Protein AF-A0A4R9WJY7-F1 (afdb_monomer_lite)

Radius of gyration: 15.91 Å; chains: 1; bounding box: 45×29×40 Å

Foldseek 3Di:
DPPPDDDDDPDDDDDDPVQKDKDFPPPAPDPALLVQQAFEEEDAPPDPLVVVNCVRCVVSVHDPVRHHYDHDDPVVQVVCRVVVVGGIYIHD

Structure (mmCIF, N/CA/C/O backbone):
data_AF-A0A4R9WJY7-F1
#
_entry.id   AF-A0A4R9WJY7-F1
#
loop_
_atom_site.group_PDB
_atom_site.id
_atom_site.type_symbol
_atom_site.label_atom_id
_atom_site.label_alt_id
_atom_site.label_comp_id
_atom_site.label_asym_id
_atom_site.label_entity_id
_atom_site.label_seq_id
_atom_site.pdbx_PDB_ins_code
_atom_site.Cartn_x
_atom_site.Cartn_y
_atom_site.Cartn_z
_atom_site.occupancy
_atom_site.B_iso_or_equiv
_atom_site.auth_seq_id
_atom_site.auth_comp_id
_atom_site.auth_asym_id
_atom_site.auth_atom_id
_atom_site.pdbx_PDB_model_num
ATOM 1 N N . GLN A 1 1 ? 22.121 8.328 -19.219 1.00 51.41 1 GLN A N 1
ATOM 2 C CA . GLN A 1 1 ? 22.831 7.564 -18.167 1.00 51.41 1 GLN A CA 1
ATOM 3 C C . GLN A 1 1 ? 24.291 7.989 -18.133 1.00 51.41 1 GLN A C 1
ATOM 5 O O . GLN A 1 1 ? 24.849 8.257 -19.184 1.00 51.41 1 GLN A O 1
ATOM 10 N N . ALA A 1 2 ? 24.891 8.084 -16.945 1.00 63.88 2 ALA A N 1
ATOM 11 C CA . ALA A 1 2 ? 26.189 8.734 -16.711 1.00 63.88 2 ALA A CA 1
ATOM 12 C C . ALA A 1 2 ? 27.433 7.964 -17.219 1.00 63.88 2 ALA A C 1
ATOM 14 O O . ALA A 1 2 ? 28.548 8.413 -16.994 1.00 63.88 2 ALA A O 1
ATOM 15 N N . GLY A 1 3 ? 27.256 6.818 -17.888 1.00 79.69 3 GLY A N 1
ATOM 16 C CA . GLY A 1 3 ? 28.354 5.952 -18.341 1.00 79.69 3 GLY A CA 1
ATOM 17 C C . GLY A 1 3 ? 28.659 5.987 -19.841 1.00 79.69 3 GLY A C 1
ATOM 18 O O . GLY A 1 3 ? 29.494 5.208 -20.278 1.00 79.69 3 GLY A O 1
ATOM 19 N N . GLY A 1 4 ? 27.970 6.815 -20.639 1.00 80.50 4 GLY A N 1
ATOM 20 C CA . GLY A 1 4 ? 28.196 6.873 -22.095 1.00 80.50 4 GLY A CA 1
ATOM 21 C C . GLY A 1 4 ? 27.845 5.583 -22.850 1.00 80.50 4 GLY A C 1
ATOM 22 O O . GLY A 1 4 ? 28.359 5.350 -23.933 1.00 80.50 4 GLY A O 1
ATOM 23 N N . VAL A 1 5 ? 27.000 4.733 -22.261 1.00 82.06 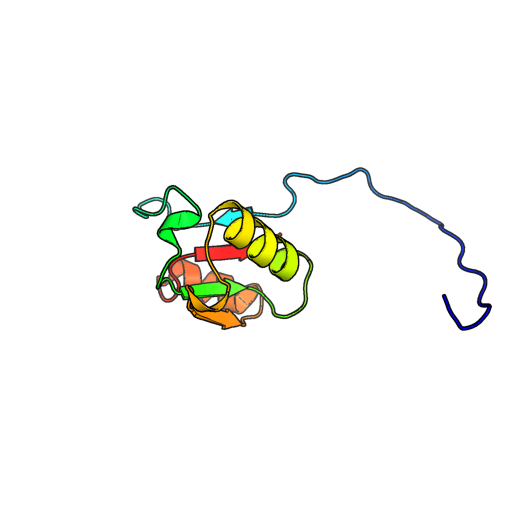5 VAL A N 1
ATOM 24 C CA . VAL A 1 5 ? 26.510 3.501 -22.890 1.00 82.06 5 VAL A CA 1
ATOM 25 C C . VAL A 1 5 ? 25.346 3.844 -23.817 1.00 82.06 5 VAL A C 1
ATOM 27 O O . VAL A 1 5 ? 24.404 4.518 -23.389 1.00 82.06 5 VAL A O 1
ATOM 30 N N . ASP A 1 6 ? 25.399 3.355 -25.055 1.00 80.62 6 ASP A N 1
ATOM 31 C CA . ASP A 1 6 ? 24.310 3.476 -26.023 1.00 80.62 6 ASP A CA 1
ATOM 32 C C . ASP A 1 6 ? 23.153 2.549 -25.631 1.00 80.62 6 ASP A C 1
ATOM 34 O O . ASP A 1 6 ? 23.247 1.324 -25.715 1.00 80.62 6 ASP A O 1
ATOM 38 N N . PHE A 1 7 ? 22.044 3.138 -25.183 1.00 82.38 7 PHE A N 1
ATOM 39 C CA . PHE A 1 7 ? 20.801 2.414 -24.925 1.00 82.38 7 PHE A CA 1
ATOM 40 C C . PHE A 1 7 ? 19.906 2.489 -26.156 1.00 82.38 7 PHE A C 1
ATOM 42 O O . PHE A 1 7 ? 19.513 3.575 -26.582 1.00 82.38 7 PHE A O 1
ATOM 49 N N . VAL A 1 8 ? 19.548 1.327 -26.699 1.00 86.31 8 VAL A N 1
ATOM 50 C CA . VAL A 1 8 ? 18.565 1.204 -27.778 1.00 86.31 8 VAL A CA 1
ATOM 51 C C . VAL A 1 8 ? 17.253 0.655 -27.223 1.00 86.31 8 VAL A C 1
ATOM 53 O O . VAL A 1 8 ? 17.234 -0.345 -26.508 1.00 86.31 8 VAL A O 1
ATOM 56 N N . TYR A 1 9 ? 16.140 1.313 -27.544 1.00 84.25 9 TYR A N 1
ATOM 57 C CA . TYR A 1 9 ? 14.801 0.807 -27.244 1.00 84.25 9 TYR A CA 1
ATOM 58 C C . TYR 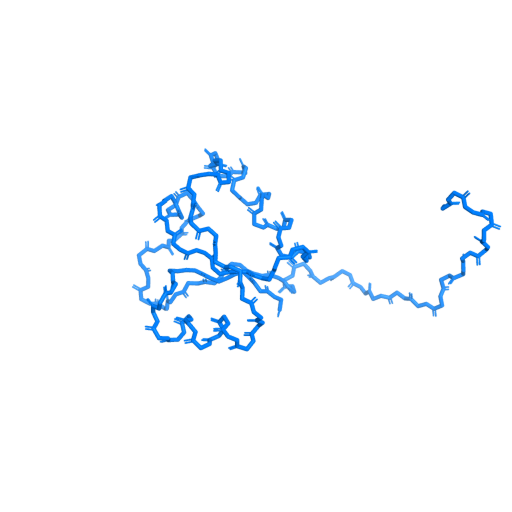A 1 9 ? 14.387 -0.186 -28.334 1.00 84.25 9 TYR A C 1
ATOM 60 O O . TYR A 1 9 ? 14.244 0.198 -29.491 1.00 84.25 9 TYR A O 1
ATOM 68 N N . ILE A 1 10 ? 14.187 -1.452 -27.966 1.00 90.19 10 ILE A N 1
ATOM 69 C CA . ILE A 1 10 ? 13.769 -2.525 -28.892 1.00 90.19 10 ILE A CA 1
ATOM 70 C C . ILE A 1 10 ? 12.268 -2.849 -28.811 1.00 90.19 10 ILE A C 1
ATOM 72 O O . ILE A 1 10 ? 11.767 -3.659 -29.584 1.00 90.19 10 ILE A O 1
ATOM 76 N N . GLY A 1 11 ? 11.551 -2.225 -27.874 1.00 87.75 11 GLY A N 1
ATOM 77 C CA . GLY A 1 11 ? 10.124 -2.427 -27.655 1.00 87.75 11 GLY A CA 1
ATOM 78 C C . GLY A 1 11 ? 9.572 -1.483 -26.589 1.00 87.75 11 GLY A C 1
ATOM 79 O O . GLY A 1 11 ? 10.310 -0.990 -25.733 1.00 87.75 11 GLY A O 1
ATOM 80 N N . ASN A 1 12 ? 8.272 -1.216 -26.669 1.00 88.25 12 ASN A N 1
ATOM 81 C CA . ASN A 1 12 ? 7.504 -0.437 -25.705 1.00 88.25 12 ASN A CA 1
ATOM 82 C C . ASN A 1 12 ? 6.109 -1.072 -25.580 1.00 88.25 12 ASN A C 1
ATOM 84 O O . ASN A 1 12 ? 5.592 -1.626 -26.548 1.00 88.25 12 ASN A O 1
ATOM 88 N N . GLU A 1 13 ? 5.506 -0.975 -24.399 1.00 81.94 13 GLU A N 1
ATOM 89 C CA . GLU A 1 13 ? 4.096 -1.312 -24.199 1.00 81.94 13 GLU A CA 1
ATOM 90 C C . GLU A 1 13 ? 3.253 -0.029 -24.114 1.00 81.94 13 GLU A C 1
ATOM 92 O O . GLU A 1 13 ? 3.742 1.005 -23.636 1.00 81.94 13 GLU A O 1
ATOM 97 N N . PRO A 1 14 ? 1.986 -0.053 -24.565 1.00 87.00 14 PRO A N 1
ATOM 98 C CA . PRO A 1 14 ? 1.057 1.042 -24.319 1.00 87.00 14 PRO A CA 1
ATOM 99 C C . PRO A 1 14 ? 0.890 1.311 -22.812 1.00 87.00 14 PRO A C 1
ATOM 101 O O . PRO A 1 14 ? 1.013 0.388 -22.006 1.00 87.00 14 PRO A O 1
ATOM 104 N N . PRO A 1 15 ? 0.549 2.545 -22.402 1.00 83.00 15 PRO A N 1
ATOM 105 C CA . PRO A 1 15 ? 0.264 2.839 -21.001 1.00 83.00 15 PRO A CA 1
ATOM 106 C C . PRO A 1 15 ? -0.837 1.935 -20.425 1.00 83.00 15 PRO A C 1
ATOM 108 O O . PRO A 1 15 ? -1.907 1.798 -21.021 1.00 83.00 15 PRO A O 1
ATOM 111 N N . ALA A 1 16 ? -0.608 1.394 -19.225 1.00 83.75 16 ALA A N 1
ATOM 112 C CA . ALA A 1 16 ? -1.577 0.604 -18.463 1.00 83.75 16 ALA A CA 1
ATOM 113 C C . ALA A 1 16 ? -2.066 1.385 -17.222 1.00 83.75 16 ALA A C 1
ATOM 115 O O . ALA A 1 16 ? -1.709 1.049 -16.097 1.00 83.75 16 ALA A O 1
ATOM 116 N N . PRO A 1 17 ? -2.900 2.435 -17.376 1.00 79.31 17 PRO A N 1
ATOM 117 C CA . PRO A 1 17 ? -3.295 3.320 -16.270 1.00 79.31 17 PRO A CA 1
ATOM 118 C C . PRO A 1 17 ? -4.152 2.642 -15.188 1.00 79.31 17 PRO A C 1
ATOM 120 O O . PRO A 1 17 ? -4.391 3.232 -14.142 1.00 79.31 17 PRO A O 1
ATOM 123 N N . ARG A 1 18 ? -4.642 1.423 -15.448 1.00 85.81 18 ARG A N 1
ATOM 124 C CA . ARG A 1 18 ? -5.358 0.572 -14.481 1.00 85.81 18 ARG A CA 1
ATOM 125 C C . AR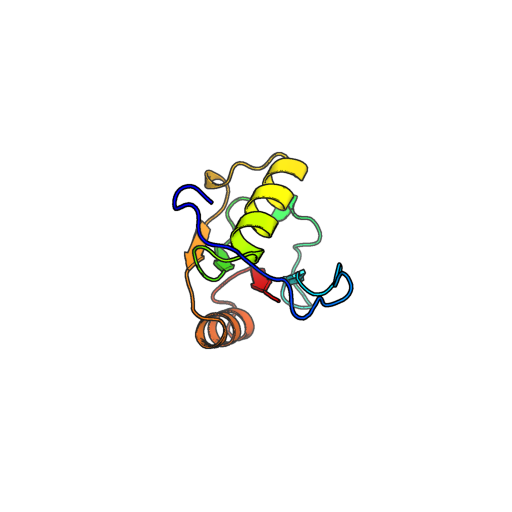G A 1 18 ? -4.555 -0.669 -14.084 1.00 85.81 18 ARG A C 1
ATOM 127 O O . ARG A 1 18 ? -5.124 -1.598 -13.527 1.00 85.81 18 ARG A O 1
ATOM 134 N N . GLY A 1 19 ? -3.272 -0.709 -14.438 1.00 86.38 19 GLY A N 1
ATOM 135 C CA . GLY A 1 19 ? -2.368 -1.805 -14.108 1.00 86.38 19 GLY A CA 1
ATOM 136 C C . GLY A 1 19 ? -1.841 -1.738 -12.680 1.00 86.38 19 GLY A C 1
ATOM 137 O O . GLY A 1 19 ? -0.999 -2.543 -12.339 1.00 86.38 19 GLY A O 1
ATOM 138 N N . GLU A 1 20 ? -2.282 -0.774 -11.870 1.00 93.25 20 GLU A N 1
ATOM 139 C CA . GLU A 1 20 ? -1.955 -0.668 -10.451 1.00 93.25 20 GLU A CA 1
ATOM 140 C C . GLU A 1 20 ? -3.193 -0.196 -9.683 1.00 93.25 20 GLU A C 1
ATOM 142 O O . GLU A 1 20 ? -3.994 0.592 -10.197 1.00 93.25 20 GLU A O 1
ATOM 147 N N . ALA A 1 21 ? -3.354 -0.658 -8.445 1.00 95.69 21 ALA A N 1
ATOM 148 C CA . ALA A 1 21 ? -4.492 -0.320 -7.605 1.00 95.69 21 ALA A CA 1
ATOM 149 C C . ALA A 1 21 ? -4.151 -0.351 -6.110 1.00 95.69 21 ALA A C 1
ATOM 151 O O . ALA A 1 21 ? -3.293 -1.107 -5.656 1.00 95.69 21 ALA A O 1
ATOM 152 N N . ILE A 1 22 ? -4.894 0.445 -5.337 1.00 97.75 22 ILE A N 1
ATOM 153 C CA . ILE A 1 22 ? -5.062 0.260 -3.893 1.00 97.75 22 ILE A CA 1
ATOM 154 C C . ILE A 1 22 ? -6.369 -0.513 -3.714 1.00 97.75 22 ILE A C 1
ATOM 156 O O . ILE A 1 22 ? -7.433 -0.006 -4.069 1.00 97.75 22 ILE A O 1
ATOM 160 N N . VAL A 1 23 ? -6.294 -1.727 -3.182 1.00 97.69 23 VAL A N 1
ATOM 161 C CA . VAL A 1 23 ? -7.454 -2.588 -2.943 1.00 97.69 23 VAL A CA 1
ATOM 162 C C . VAL A 1 23 ? -7.748 -2.715 -1.453 1.00 97.69 23 VAL A C 1
ATOM 164 O O . VAL A 1 23 ? -6.847 -2.696 -0.612 1.00 97.69 23 VAL A O 1
ATOM 167 N N . VAL A 1 24 ? -9.032 -2.847 -1.138 1.00 98.50 24 VAL A N 1
ATOM 168 C CA . VAL A 1 24 ? -9.577 -3.048 0.210 1.00 98.50 24 VAL A CA 1
ATOM 169 C C . VAL A 1 24 ? -10.525 -4.243 0.182 1.00 98.50 24 VAL A C 1
ATOM 171 O O . VAL A 1 24 ? -10.996 -4.625 -0.892 1.00 98.50 24 VAL A O 1
ATOM 174 N N . ALA A 1 25 ? -10.779 -4.863 1.335 1.00 97.44 25 ALA A N 1
ATOM 175 C CA . ALA A 1 25 ? -11.768 -5.936 1.421 1.00 97.44 25 ALA A CA 1
ATOM 176 C C . ALA A 1 25 ? -13.141 -5.453 0.919 1.00 97.44 25 ALA A C 1
ATOM 178 O O . ALA A 1 25 ? -13.471 -4.273 1.041 1.00 97.44 25 ALA A O 1
ATOM 179 N N . GLN A 1 26 ? -13.938 -6.359 0.351 1.00 95.25 26 GLN A N 1
ATOM 180 C CA . GLN A 1 26 ? -15.212 -6.023 -0.300 1.00 95.25 26 GLN A CA 1
ATOM 181 C C . GLN A 1 26 ? -16.208 -5.316 0.638 1.00 95.25 26 GLN A C 1
ATOM 183 O O . GLN A 1 26 ? -17.001 -4.489 0.197 1.00 95.25 26 GLN A O 1
ATOM 188 N N . ASP A 1 27 ? -16.171 -5.659 1.920 1.00 94.19 27 ASP A N 1
ATOM 189 C CA . ASP A 1 27 ? -16.990 -5.128 3.008 1.00 94.19 27 ASP A CA 1
ATOM 190 C C . ASP A 1 27 ? -16.270 -4.040 3.826 1.00 94.19 27 ASP A C 1
ATOM 192 O O . ASP A 1 27 ? -16.765 -3.596 4.863 1.00 94.19 27 ASP A O 1
ATOM 196 N N . SER A 1 28 ? -15.101 -3.588 3.364 1.00 97.31 28 SER A N 1
ATOM 197 C CA . SER A 1 28 ? -14.315 -2.575 4.056 1.00 97.31 28 SER A CA 1
ATOM 198 C C . SER A 1 28 ? -15.059 -1.236 4.126 1.00 97.31 28 SER A C 1
ATOM 200 O O . SER A 1 28 ? -15.586 -0.756 3.121 1.00 97.31 28 SER A O 1
ATOM 202 N N . PRO A 1 29 ? -15.033 -0.542 5.279 1.00 96.44 29 PRO A N 1
ATOM 203 C CA . PRO A 1 29 ? -15.547 0.823 5.382 1.00 96.44 29 PRO A CA 1
ATOM 204 C C . PRO A 1 29 ? -14.642 1.861 4.686 1.00 96.44 29 PRO A C 1
ATOM 206 O O . PRO A 1 29 ? -14.990 3.046 4.629 1.00 96.44 29 PRO A O 1
ATOM 209 N N . ILE A 1 30 ? -13.470 1.455 4.184 1.00 98.38 30 ILE A N 1
ATOM 210 C CA . ILE A 1 30 ? -12.510 2.322 3.496 1.00 98.38 30 ILE A CA 1
ATOM 211 C C . ILE A 1 30 ? -12.983 2.537 2.056 1.00 98.38 30 ILE A C 1
ATOM 213 O O . ILE A 1 30 ? -12.877 1.662 1.209 1.00 98.38 30 ILE A O 1
ATOM 217 N N . ASN A 1 31 ? -13.468 3.740 1.782 1.00 97.62 31 ASN A N 1
ATOM 218 C CA . ASN A 1 31 ? -13.962 4.177 0.477 1.00 97.62 31 ASN A CA 1
ATOM 219 C C . ASN A 1 31 ? -13.108 5.305 -0.127 1.00 97.62 31 ASN A C 1
ATOM 221 O O . ASN A 1 31 ? -13.287 5.682 -1.281 1.00 97.62 31 ASN A O 1
ATOM 225 N N . THR A 1 32 ? -12.181 5.870 0.650 1.00 98.25 32 THR A N 1
ATOM 226 C CA . THR A 1 32 ? -11.291 6.955 0.224 1.00 98.25 32 THR A CA 1
ATOM 227 C C . THR A 1 32 ? -9.882 6.746 0.768 1.00 98.25 32 THR A C 1
ATOM 229 O O . THR A 1 32 ? -9.691 6.159 1.833 1.00 98.25 32 THR A O 1
ATOM 232 N N . VAL A 1 33 ? -8.882 7.298 0.080 1.00 98.38 33 VAL A N 1
ATOM 233 C CA . VAL A 1 33 ? -7.478 7.222 0.518 1.00 98.38 33 VAL A CA 1
ATOM 234 C C . VAL A 1 33 ? -7.263 7.914 1.871 1.00 98.38 33 VAL A C 1
ATOM 236 O O . VAL A 1 33 ? -6.464 7.447 2.676 1.00 98.38 33 VAL A O 1
ATOM 239 N N . ALA A 1 34 ? -8.021 8.971 2.183 1.00 98.50 34 ALA A N 1
ATOM 240 C CA . ALA A 1 34 ? -7.943 9.656 3.477 1.00 98.50 34 ALA A CA 1
ATOM 241 C C . ALA A 1 34 ? -8.270 8.731 4.669 1.00 98.50 34 ALA A C 1
ATOM 243 O O . ALA A 1 34 ? -7.753 8.923 5.771 1.00 98.50 34 ALA A O 1
ATOM 244 N N . GLN A 1 35 ? -9.084 7.691 4.451 1.00 98.75 35 GLN A N 1
ATOM 245 C CA . GLN A 1 35 ? -9.439 6.699 5.473 1.00 98.75 35 GLN A CA 1
ATOM 246 C C . GLN A 1 35 ? -8.336 5.660 5.727 1.00 98.75 35 GLN A C 1
ATOM 248 O O . GLN A 1 35 ? -8.489 4.829 6.622 1.00 98.75 35 GLN A O 1
ATOM 253 N N . LEU A 1 36 ? -7.212 5.720 5.000 1.00 98.75 36 LEU A N 1
ATOM 254 C CA . LEU A 1 36 ? -6.025 4.913 5.293 1.00 98.75 36 LEU A CA 1
ATOM 255 C C . LEU A 1 36 ? -5.253 5.404 6.524 1.00 98.75 36 LEU A C 1
ATOM 257 O O . LEU A 1 36 ? -4.364 4.697 6.993 1.00 98.75 36 LEU A O 1
ATOM 261 N N . ARG A 1 37 ? -5.578 6.577 7.083 1.00 98.69 37 ARG A N 1
ATOM 262 C CA . ARG A 1 37 ? -4.956 7.066 8.320 1.00 98.69 37 ARG A CA 1
ATOM 263 C C . ARG A 1 37 ? -5.064 6.013 9.437 1.00 98.69 37 ARG A C 1
ATOM 265 O O . ARG A 1 37 ? -6.155 5.561 9.777 1.00 98.69 37 ARG A O 1
ATOM 272 N N . GLY A 1 38 ? -3.925 5.629 10.004 1.00 98.62 38 GLY A N 1
ATOM 273 C CA . GLY A 1 38 ? -3.779 4.606 11.040 1.00 98.62 38 GLY A CA 1
ATOM 274 C C . GLY A 1 38 ? -3.978 3.167 10.553 1.00 98.62 38 GLY A C 1
ATOM 275 O O . GLY A 1 38 ? -4.028 2.257 11.376 1.00 98.62 38 GLY A O 1
ATOM 276 N N . LYS A 1 39 ? -4.126 2.935 9.244 1.00 98.81 39 LYS A N 1
ATOM 277 C CA . LYS A 1 39 ? -4.367 1.607 8.666 1.00 98.81 39 LYS A CA 1
ATOM 278 C C . LYS A 1 39 ? -3.074 0.897 8.298 1.00 98.81 39 LYS A C 1
ATOM 280 O O . LYS A 1 39 ? -2.081 1.529 7.931 1.00 98.81 39 LYS A O 1
ATOM 285 N N . LYS A 1 40 ? -3.102 -0.433 8.363 1.00 98.81 40 LYS A N 1
ATOM 286 C CA . LYS A 1 40 ? -2.055 -1.315 7.851 1.00 98.81 40 LYS A CA 1
ATOM 287 C C . LYS A 1 40 ? -2.196 -1.439 6.341 1.00 98.81 40 LYS A C 1
ATOM 289 O O . LYS A 1 40 ? -3.179 -1.994 5.855 1.00 98.81 40 LYS A O 1
ATOM 294 N N . VAL A 1 41 ? -1.208 -0.943 5.606 1.00 98.75 41 VAL A N 1
ATOM 295 C CA . VAL A 1 41 ? -1.218 -0.936 4.139 1.00 98.75 41 VAL A CA 1
ATOM 296 C C . VAL A 1 41 ? -0.085 -1.817 3.630 1.00 98.75 41 VAL A C 1
ATOM 298 O O . VAL A 1 41 ? 1.087 -1.478 3.798 1.00 98.75 41 VAL A O 1
ATOM 301 N N . ALA A 1 42 ? -0.425 -2.955 3.027 1.00 98.62 42 ALA A N 1
ATOM 302 C CA . ALA A 1 42 ? 0.553 -3.848 2.423 1.00 98.62 42 ALA A CA 1
ATOM 303 C C . ALA A 1 42 ? 1.059 -3.304 1.084 1.00 98.62 42 ALA A C 1
ATOM 305 O O . ALA A 1 42 ? 0.276 -2.819 0.267 1.00 98.62 42 ALA A O 1
ATOM 306 N N . LEU A 1 43 ? 2.358 -3.434 0.835 1.00 98.19 43 LEU A N 1
ATOM 307 C CA . LEU A 1 43 ? 2.993 -3.158 -0.455 1.00 98.19 43 LEU A CA 1
ATOM 308 C C . LEU A 1 43 ? 4.342 -3.871 -0.537 1.00 98.19 43 LEU A C 1
ATOM 310 O O . LEU A 1 43 ? 4.954 -4.163 0.491 1.00 98.19 43 LEU A O 1
ATOM 314 N N . ASN A 1 44 ? 4.872 -4.079 -1.738 1.00 94.25 44 ASN A N 1
ATOM 315 C CA . ASN A 1 44 ? 6.274 -4.462 -1.864 1.00 94.25 44 ASN A CA 1
ATOM 316 C C . ASN A 1 44 ? 7.170 -3.210 -1.847 1.00 94.25 44 ASN A C 1
ATOM 318 O O . ASN A 1 44 ? 6.923 -2.205 -2.515 1.00 94.25 44 ASN A O 1
ATOM 322 N N . LYS A 1 45 ? 8.233 -3.249 -1.043 1.00 92.38 45 LYS A N 1
ATOM 323 C CA . LYS A 1 45 ? 9.095 -2.084 -0.833 1.00 92.38 45 LYS A CA 1
ATOM 324 C C . LYS A 1 45 ? 9.908 -1.768 -2.092 1.00 92.38 45 LYS A C 1
ATOM 326 O O . LYS A 1 45 ? 10.674 -2.603 -2.555 1.00 92.38 45 LYS A O 1
ATOM 331 N N . GLY A 1 46 ? 9.806 -0.530 -2.575 1.00 89.75 46 GLY A N 1
ATOM 332 C CA . GLY A 1 46 ? 10.686 0.004 -3.629 1.00 89.75 46 GLY A CA 1
ATOM 333 C C . GLY A 1 46 ? 10.220 -0.236 -5.068 1.00 89.75 46 GLY A C 1
ATOM 334 O O . GLY A 1 46 ? 10.997 -0.026 -5.992 1.00 89.75 46 GLY A O 1
ATOM 335 N N . SER A 1 47 ? 8.975 -0.656 -5.266 1.00 92.06 47 SER A N 1
ATOM 336 C CA . SER A 1 47 ? 8.339 -0.796 -6.581 1.00 92.06 47 SER A CA 1
ATOM 337 C C . SER A 1 47 ? 7.607 0.459 -7.052 1.00 92.06 47 SER A C 1
ATOM 339 O O . SER A 1 47 ? 7.480 1.442 -6.321 1.00 92.06 47 SER A O 1
ATOM 341 N N . ASN A 1 48 ? 7.059 0.385 -8.265 1.00 91.62 48 ASN A N 1
ATOM 342 C CA . ASN A 1 48 ? 6.085 1.333 -8.807 1.00 91.62 48 ASN A CA 1
ATOM 343 C C . ASN A 1 48 ? 4.908 1.602 -7.851 1.00 91.62 48 ASN A C 1
ATOM 345 O O . ASN A 1 48 ? 4.607 2.764 -7.582 1.00 91.62 48 ASN A O 1
ATOM 349 N N . VAL A 1 49 ? 4.321 0.574 -7.227 1.00 95.81 49 VAL A N 1
ATOM 350 C CA . VAL A 1 49 ? 3.190 0.780 -6.300 1.00 95.81 49 VAL A CA 1
ATOM 351 C C . VAL A 1 49 ? 3.576 1.501 -5.008 1.00 95.81 49 VAL A C 1
ATOM 353 O O . VAL A 1 49 ? 2.726 2.106 -4.355 1.00 95.81 49 VAL A O 1
ATOM 356 N N . HIS A 1 50 ? 4.862 1.512 -4.643 1.00 96.75 50 HIS A N 1
ATOM 357 C CA . HIS A 1 50 ? 5.344 2.36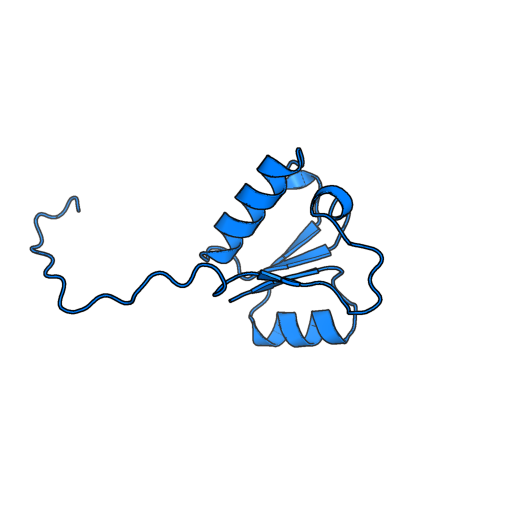4 -3.557 1.00 96.75 50 HIS A CA 1
ATOM 358 C C . HIS A 1 50 ? 5.209 3.847 -3.931 1.00 96.75 50 HIS A C 1
ATOM 360 O O . HIS A 1 50 ? 4.726 4.648 -3.130 1.00 96.75 50 HIS A O 1
ATOM 366 N N . PHE A 1 51 ? 5.567 4.212 -5.165 1.00 94.81 51 PHE A N 1
ATOM 367 C CA . PHE A 1 51 ? 5.351 5.564 -5.676 1.00 94.81 51 PHE A CA 1
ATOM 368 C C . PHE A 1 51 ? 3.857 5.898 -5.776 1.00 94.81 51 PHE A C 1
ATOM 370 O O . PHE A 1 51 ? 3.457 6.975 -5.325 1.00 94.81 51 PHE A O 1
ATOM 377 N N . LEU A 1 52 ? 3.036 4.971 -6.287 1.00 96.06 52 LEU A N 1
ATOM 378 C CA . LEU A 1 52 ? 1.579 5.125 -6.326 1.00 96.06 52 LEU A CA 1
ATOM 379 C C . LEU A 1 52 ? 1.019 5.451 -4.939 1.00 96.06 52 LEU A C 1
ATOM 381 O O . LEU A 1 52 ? 0.294 6.435 -4.792 1.00 96.06 52 LEU A O 1
ATOM 385 N N . LEU A 1 53 ? 1.389 4.673 -3.917 1.00 97.88 53 LEU A N 1
ATOM 386 C CA . LEU A 1 53 ? 0.915 4.883 -2.552 1.00 97.88 53 LEU A CA 1
ATOM 387 C C . LEU A 1 53 ? 1.313 6.265 -2.028 1.00 97.88 53 LEU A C 1
ATOM 389 O O . LEU A 1 53 ? 0.461 7.001 -1.536 1.00 97.88 53 LEU A O 1
ATOM 393 N N . VAL A 1 54 ? 2.583 6.651 -2.169 1.00 97.25 54 VAL A N 1
ATOM 394 C CA . VAL A 1 54 ? 3.061 7.968 -1.718 1.00 97.25 54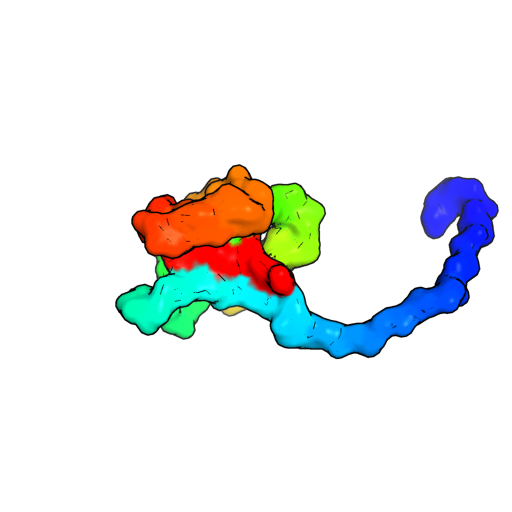 VAL A CA 1
ATOM 395 C C . VAL A 1 54 ? 2.285 9.099 -2.399 1.00 97.25 54 VAL A C 1
ATOM 397 O O . VAL A 1 54 ? 1.885 10.057 -1.735 1.00 97.25 54 VAL A O 1
ATOM 400 N N . LYS A 1 55 ? 2.024 8.991 -3.706 1.00 97.56 55 LYS A N 1
ATOM 401 C CA . LYS A 1 55 ? 1.262 10.003 -4.450 1.00 97.56 55 LYS A CA 1
ATOM 402 C C . LYS A 1 55 ? -0.210 10.041 -4.070 1.00 97.56 55 LYS A C 1
ATOM 404 O O . LYS A 1 55 ? -0.744 11.136 -3.898 1.00 97.56 55 LYS A O 1
ATOM 409 N N . ALA A 1 56 ? -0.840 8.887 -3.883 1.00 98.00 56 ALA A N 1
ATOM 410 C CA . ALA A 1 56 ? -2.222 8.802 -3.433 1.00 98.00 56 ALA A CA 1
ATOM 411 C C . ALA A 1 56 ? -2.393 9.434 -2.040 1.00 98.00 56 ALA A C 1
ATOM 413 O O . ALA A 1 56 ? -3.293 10.249 -1.839 1.00 98.00 56 ALA A O 1
ATOM 414 N N . LEU A 1 57 ? -1.495 9.125 -1.097 1.00 98.56 57 LEU A N 1
ATOM 415 C CA . LEU A 1 57 ? -1.504 9.718 0.245 1.00 98.56 57 LEU A CA 1
ATOM 416 C C . LEU A 1 57 ? -1.321 11.237 0.187 1.00 98.56 57 LEU A C 1
ATOM 418 O O . LEU A 1 57 ? -2.097 11.964 0.803 1.00 98.56 57 LEU A O 1
ATOM 422 N N . GLN A 1 58 ? -0.364 11.720 -0.614 1.00 98.31 58 GLN A N 1
ATOM 423 C CA . GLN A 1 58 ? -0.134 13.153 -0.806 1.00 98.31 58 GLN A CA 1
ATOM 424 C C . GLN A 1 58 ? -1.394 13.867 -1.323 1.00 98.31 58 GLN A C 1
ATOM 426 O O . GLN A 1 58 ? -1.751 14.926 -0.809 1.00 98.31 58 GLN A O 1
ATOM 431 N N . GLN A 1 59 ? -2.084 13.291 -2.313 1.00 98.19 59 GLN A N 1
ATOM 432 C CA . GLN A 1 59 ? -3.335 13.842 -2.849 1.00 98.19 59 GLN A CA 1
ATOM 433 C C . GLN A 1 59 ? -4.470 13.846 -1.816 1.00 98.19 59 GLN A C 1
ATOM 435 O O . GLN A 1 59 ? -5.312 14.740 -1.836 1.00 98.19 59 GLN A O 1
ATOM 440 N N . ALA A 1 60 ? -4.475 12.881 -0.896 1.00 98.31 60 ALA A N 1
ATOM 441 C CA . ALA A 1 60 ? -5.434 12.794 0.201 1.00 98.31 60 ALA A CA 1
ATOM 442 C C . ALA A 1 60 ? -5.056 13.639 1.434 1.00 98.31 60 ALA A C 1
ATOM 444 O O . ALA A 1 60 ? -5.760 13.583 2.443 1.00 98.31 60 ALA A O 1
ATOM 445 N N . GLY A 1 61 ? -3.949 14.392 1.388 1.00 98.38 61 GLY A N 1
ATOM 446 C CA . GLY A 1 61 ? -3.463 15.182 2.523 1.00 98.38 61 GLY A CA 1
ATOM 447 C C . GLY A 1 61 ? -2.916 14.340 3.683 1.00 98.38 61 GLY A C 1
ATOM 448 O O . GLY A 1 61 ? -2.908 14.803 4.822 1.00 98.38 61 GLY A O 1
ATOM 449 N N . LEU A 1 62 ? -2.488 13.103 3.413 1.00 98.69 62 LEU A N 1
ATOM 450 C CA . LEU A 1 62 ? -1.855 12.216 4.387 1.00 98.69 62 LEU A CA 1
ATOM 451 C C . LEU A 1 62 ? -0.333 12.234 4.233 1.00 98.69 62 LEU A C 1
ATOM 453 O O . LEU A 1 62 ? 0.204 12.170 3.124 1.00 98.69 62 LEU A O 1
ATOM 457 N N . ALA A 1 63 ? 0.371 12.253 5.361 1.00 98.25 63 ALA A N 1
ATOM 458 C CA . ALA A 1 63 ? 1.785 11.921 5.400 1.00 98.25 63 ALA A CA 1
ATOM 459 C C . ALA A 1 63 ? 1.972 10.400 5.292 1.00 98.25 63 ALA A C 1
ATOM 461 O O . ALA A 1 63 ? 1.126 9.620 5.721 1.00 98.25 63 ALA A O 1
ATOM 462 N N . TYR A 1 64 ? 3.125 9.946 4.796 1.00 97.25 64 TYR A N 1
ATOM 463 C CA . TYR A 1 64 ? 3.446 8.511 4.810 1.00 97.25 64 TYR A CA 1
ATOM 464 C C . TYR A 1 64 ? 3.483 7.935 6.239 1.00 97.25 64 TYR A C 1
ATOM 466 O O . TYR A 1 64 ? 3.180 6.768 6.458 1.00 97.25 64 TYR A O 1
ATOM 474 N N . THR A 1 65 ? 3.801 8.774 7.228 1.00 98.12 65 THR A N 1
ATOM 475 C CA . THR A 1 65 ? 3.770 8.438 8.659 1.00 98.12 65 THR A CA 1
ATOM 476 C C . THR A 1 65 ? 2.362 8.350 9.243 1.00 98.12 65 THR A C 1
ATOM 478 O O . THR A 1 65 ? 2.212 7.889 10.369 1.00 98.12 65 THR A O 1
ATOM 481 N N . ASP A 1 66 ? 1.334 8.782 8.507 1.00 98.62 66 ASP A N 1
ATOM 482 C CA . ASP A 1 66 ? -0.059 8.656 8.936 1.00 98.62 66 ASP A CA 1
ATOM 483 C C . ASP A 1 66 ? -0.602 7.238 8.732 1.00 98.62 66 ASP A C 1
ATOM 485 O O . ASP A 1 66 ? -1.725 6.973 9.145 1.00 98.62 66 ASP A O 1
ATOM 489 N N . ILE A 1 67 ? 0.152 6.334 8.100 1.00 98.69 67 ILE A N 1
ATOM 490 C CA . ILE A 1 67 ? -0.230 4.937 7.867 1.00 98.69 67 ILE A CA 1
ATOM 491 C C . ILE A 1 67 ? 0.775 3.969 8.508 1.00 98.69 67 ILE A C 1
ATOM 493 O O . ILE A 1 67 ? 1.864 4.355 8.935 1.00 98.69 67 ILE A O 1
ATOM 497 N N . HIS A 1 68 ? 0.434 2.683 8.529 1.00 98.69 68 HIS A N 1
ATOM 498 C CA . HIS A 1 68 ? 1.330 1.602 8.933 1.00 98.69 68 HIS A CA 1
ATOM 499 C C . HIS A 1 68 ? 1.718 0.763 7.705 1.00 98.69 68 HIS A C 1
ATOM 501 O O . HIS A 1 68 ? 1.003 -0.180 7.358 1.00 98.69 68 HIS A O 1
ATOM 507 N N . PRO A 1 69 ? 2.820 1.087 7.006 1.00 98.19 69 PRO A N 1
ATOM 508 C CA . PRO A 1 69 ? 3.236 0.316 5.842 1.00 98.19 69 PRO A CA 1
ATOM 509 C C . PRO A 1 69 ? 3.719 -1.080 6.258 1.00 98.19 69 PRO A C 1
ATOM 511 O O . PRO A 1 69 ? 4.557 -1.219 7.152 1.00 98.19 69 PRO A O 1
ATOM 514 N N . VAL A 1 70 ? 3.214 -2.112 5.584 1.00 98.50 70 VAL A N 1
ATOM 515 C CA . VAL A 1 70 ? 3.587 -3.516 5.797 1.00 98.50 70 VAL A CA 1
ATOM 516 C C . VAL A 1 70 ? 4.266 -4.028 4.532 1.00 98.50 70 VAL A C 1
ATOM 518 O O . VAL A 1 70 ? 3.633 -4.202 3.493 1.00 98.50 70 VAL A O 1
ATOM 521 N N . TYR A 1 71 ? 5.577 -4.243 4.600 1.00 98.12 71 TYR A N 1
ATOM 522 C CA . TYR A 1 71 ? 6.343 -4.661 3.430 1.00 98.12 71 TYR A CA 1
ATOM 523 C C . TYR A 1 71 ? 6.281 -6.175 3.249 1.00 98.12 71 TYR A C 1
ATOM 525 O O . TYR A 1 71 ? 6.839 -6.913 4.058 1.00 98.12 71 TYR A O 1
ATOM 533 N N . LEU A 1 72 ? 5.620 -6.624 2.184 1.00 97.62 72 LEU A N 1
ATOM 534 C CA . LEU A 1 72 ? 5.389 -8.039 1.885 1.00 97.62 72 LEU A CA 1
ATOM 535 C C . LEU A 1 72 ? 5.661 -8.330 0.407 1.00 97.62 72 LEU A C 1
ATOM 537 O O . LEU A 1 72 ? 5.542 -7.447 -0.448 1.00 97.62 72 LEU A O 1
ATOM 541 N N . THR A 1 73 ? 6.012 -9.578 0.095 1.00 97.00 73 THR A N 1
ATOM 542 C CA . THR A 1 73 ? 5.982 -10.052 -1.296 1.00 97.00 73 THR A CA 1
ATOM 543 C C . THR A 1 73 ? 4.527 -10.113 -1.786 1.00 97.00 73 THR A C 1
ATOM 545 O O . THR A 1 73 ? 3.622 -10.209 -0.957 1.00 97.00 73 THR A O 1
ATOM 548 N N . PRO A 1 74 ? 4.245 -10.089 -3.103 1.00 96.06 74 PRO A N 1
ATOM 549 C CA . PRO A 1 74 ? 2.868 -10.198 -3.596 1.00 96.06 74 PRO A CA 1
ATOM 550 C C . PRO A 1 74 ? 2.119 -11.442 -3.092 1.00 96.06 74 PRO A C 1
ATOM 552 O O . PRO A 1 74 ? 0.929 -11.364 -2.791 1.00 96.06 74 PRO A O 1
ATOM 555 N N . ALA A 1 75 ? 2.816 -12.575 -2.954 1.00 97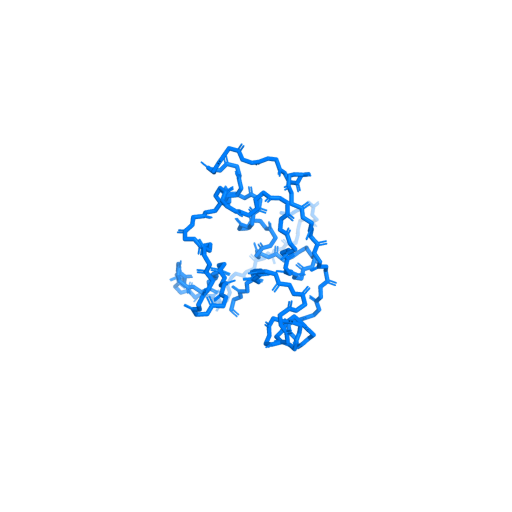.06 75 ALA A N 1
ATOM 556 C CA . ALA A 1 75 ? 2.231 -13.807 -2.429 1.00 97.06 75 ALA A CA 1
ATOM 557 C C . ALA A 1 75 ? 1.832 -13.658 -0.950 1.00 97.06 75 ALA A C 1
ATOM 559 O O . ALA A 1 75 ? 0.695 -13.964 -0.584 1.00 97.06 75 ALA A O 1
ATOM 560 N N . ASP A 1 76 ? 2.729 -13.116 -0.122 1.00 98.06 76 ASP A N 1
ATOM 561 C CA . ASP A 1 76 ? 2.467 -12.903 1.305 1.00 98.06 76 ASP A CA 1
ATOM 562 C C . ASP A 1 76 ? 1.410 -11.814 1.532 1.00 98.06 76 ASP A C 1
ATOM 564 O O . ASP A 1 76 ? 0.552 -11.948 2.402 1.00 98.06 76 ASP A O 1
ATOM 568 N N . ALA A 1 77 ? 1.428 -10.750 0.723 1.00 98.00 77 ALA A N 1
ATOM 569 C CA . ALA A 1 77 ? 0.458 -9.663 0.787 1.00 98.00 77 ALA A CA 1
ATOM 570 C C . ALA A 1 77 ? -0.954 -10.152 0.451 1.00 98.00 77 ALA A C 1
ATOM 572 O O . ALA A 1 77 ? -1.895 -9.810 1.164 1.00 98.00 77 ALA A O 1
ATOM 573 N N . ARG A 1 78 ? -1.102 -11.016 -0.566 1.00 97.62 78 ARG A N 1
ATOM 574 C CA . ARG A 1 78 ? -2.380 -11.673 -0.870 1.00 97.62 78 ARG A CA 1
ATOM 575 C C . ARG A 1 78 ? -2.879 -12.489 0.320 1.00 97.62 78 ARG A C 1
ATOM 577 O O . ARG A 1 78 ? -4.047 -12.370 0.680 1.00 97.62 78 ARG A O 1
ATOM 584 N N . ALA A 1 79 ? -2.018 -13.310 0.923 1.00 98.19 79 ALA A N 1
ATOM 585 C CA . ALA A 1 79 ? -2.392 -14.121 2.081 1.00 98.19 79 ALA A CA 1
ATOM 586 C C . ALA A 1 79 ? -2.821 -13.241 3.268 1.00 98.19 79 ALA A C 1
ATOM 588 O O . ALA A 1 79 ? -3.898 -13.449 3.826 1.00 98.19 79 ALA A O 1
ATOM 589 N N . ALA A 1 80 ? -2.034 -12.212 3.595 1.00 98.25 80 ALA A N 1
ATOM 590 C CA . ALA A 1 80 ? -2.329 -11.268 4.669 1.00 98.25 80 ALA A CA 1
ATOM 591 C C . ALA A 1 80 ? -3.626 -10.480 4.425 1.00 98.25 80 ALA A C 1
ATOM 593 O O . ALA A 1 80 ? -4.397 -10.270 5.360 1.00 98.25 80 ALA A O 1
ATOM 594 N N . PHE A 1 81 ? -3.878 -10.065 3.182 1.00 98.25 81 PHE A N 1
ATOM 595 C CA . PHE A 1 81 ? -5.079 -9.335 2.786 1.00 98.25 81 PHE A CA 1
ATOM 596 C C . PHE A 1 81 ? -6.336 -10.202 2.907 1.00 98.25 81 PHE A C 1
ATOM 598 O O . PHE A 1 81 ? -7.300 -9.792 3.545 1.00 98.25 81 PHE A O 1
ATOM 605 N N . VAL A 1 82 ? -6.306 -11.433 2.382 1.00 97.50 82 VAL A N 1
ATOM 606 C CA . VAL A 1 82 ? -7.432 -12.383 2.488 1.00 97.50 82 VAL A CA 1
ATOM 607 C C . VAL A 1 82 ? -7.728 -12.751 3.946 1.00 97.50 82 VAL A C 1
ATOM 609 O O . VAL A 1 82 ? -8.884 -12.946 4.308 1.00 97.50 82 VAL A O 1
ATOM 612 N N . GLN A 1 83 ? -6.701 -12.825 4.794 1.00 97.19 83 GLN A N 1
ATOM 613 C CA . GLN A 1 83 ? -6.845 -13.108 6.226 1.00 97.19 83 GLN A CA 1
ATOM 614 C C . GLN A 1 83 ? -7.236 -11.878 7.067 1.00 97.19 83 GLN A C 1
ATOM 616 O O . GLN A 1 83 ? -7.422 -12.014 8.274 1.00 97.19 83 GLN A O 1
ATOM 621 N N . GLY A 1 84 ? -7.314 -10.677 6.480 1.00 97.00 84 GLY A N 1
ATOM 622 C CA . GLY A 1 84 ? -7.613 -9.439 7.211 1.00 97.00 84 GLY A CA 1
ATOM 623 C C . GLY A 1 84 ? -6.487 -8.955 8.135 1.00 97.00 84 GLY A C 1
ATOM 624 O O . GLY A 1 84 ? -6.716 -8.149 9.032 1.00 97.00 84 GLY A O 1
ATOM 625 N N . SER A 1 85 ? -5.252 -9.432 7.942 1.00 98.00 85 SER A N 1
ATOM 626 C CA . SER A 1 85 ? -4.080 -8.973 8.709 1.00 98.00 85 SER A CA 1
ATOM 627 C C . SER A 1 85 ? -3.613 -7.566 8.308 1.00 98.00 85 SER A C 1
ATOM 629 O O . SER A 1 85 ? -2.884 -6.916 9.067 1.00 98.00 85 SER A O 1
ATOM 631 N N . VAL A 1 86 ? -4.036 -7.100 7.129 1.00 98.69 86 VAL A N 1
ATOM 632 C CA . VAL A 1 86 ? -3.836 -5.744 6.602 1.00 98.69 86 VAL A CA 1
ATOM 633 C C . VAL A 1 86 ? -5.171 -5.172 6.126 1.00 98.69 86 VAL A C 1
ATOM 635 O O . VAL A 1 86 ? -6.027 -5.912 5.651 1.00 98.69 86 VAL A O 1
ATOM 638 N N . ASP A 1 87 ? -5.341 -3.859 6.253 1.00 98.69 87 ASP A N 1
ATOM 639 C CA . ASP A 1 87 ? -6.590 -3.161 5.926 1.00 98.69 87 ASP A CA 1
ATOM 640 C C . ASP A 1 87 ? -6.701 -2.819 4.428 1.00 98.69 87 ASP A C 1
ATOM 642 O O . ASP A 1 87 ? -7.799 -2.680 3.887 1.00 98.69 87 ASP A O 1
ATOM 646 N N . ALA A 1 88 ? -5.555 -2.650 3.765 1.00 98.69 88 ALA A N 1
ATOM 647 C CA . ALA A 1 88 ? -5.449 -2.357 2.341 1.00 98.69 88 ALA A CA 1
ATOM 648 C C . ALA A 1 88 ? -4.182 -2.985 1.747 1.00 98.69 88 ALA A C 1
ATOM 650 O O . ALA A 1 88 ? -3.204 -3.238 2.457 1.00 98.69 88 ALA A O 1
ATOM 651 N N . TRP A 1 89 ? -4.177 -3.189 0.434 1.00 98.62 89 TRP A N 1
ATOM 652 C CA . TRP A 1 89 ? -3.029 -3.693 -0.315 1.00 98.62 89 TRP A CA 1
ATOM 653 C C . TRP A 1 89 ? -2.833 -2.879 -1.594 1.00 98.62 89 TRP A C 1
ATOM 655 O O . TRP A 1 89 ? -3.789 -2.624 -2.318 1.00 98.62 89 TRP A O 1
ATOM 665 N N . VAL A 1 90 ? -1.602 -2.449 -1.868 1.00 98.25 90 VAL A N 1
ATOM 666 C CA . VAL A 1 90 ? -1.239 -1.768 -3.116 1.00 98.25 90 VAL A CA 1
ATOM 667 C C . VAL A 1 90 ? -0.488 -2.737 -4.021 1.00 98.25 90 VAL A C 1
ATOM 669 O O . VAL A 1 90 ? 0.531 -3.303 -3.613 1.00 98.25 90 VAL A O 1
ATOM 672 N N . ILE A 1 91 ? -1.007 -2.951 -5.228 1.00 97.44 91 ILE A N 1
ATOM 673 C CA . ILE A 1 91 ? -0.566 -4.020 -6.131 1.00 97.44 91 ILE A CA 1
ATOM 674 C C . ILE A 1 91 ? -0.757 -3.638 -7.603 1.00 97.44 91 ILE A C 1
ATOM 676 O O . ILE A 1 91 ? -1.486 -2.692 -7.899 1.00 97.44 91 ILE A O 1
ATOM 680 N N . TRP A 1 92 ? -0.087 -4.366 -8.497 1.00 92.75 92 TRP A N 1
ATOM 681 C CA . TRP A 1 92 ? -0.304 -4.374 -9.943 1.00 92.75 92 TRP A CA 1
ATOM 682 C C . TRP A 1 92 ? -0.952 -5.683 -10.401 1.00 92.75 92 TRP A C 1
ATOM 684 O O . TRP A 1 92 ? -0.558 -6.750 -9.872 1.00 92.75 92 TRP A O 1
#

pLDDT: mean 93.97, std 7.81, range [51.41, 98.81]

Sequence (92 aa):
QAGGVDFVYIGNEPPAPRGEAIVVAQDSPINTVAQLRGKKVALNKGSNVHFLLVKALQQAGLAYTDIHPVYLTPADARAAFVQGSVDAWVIW

Secondary structure (DSSP, 8-state):
-TT---------PPP-TTS-EEEE-TT-S--SGGGGTT-EEEE-TTSHHHHHHHHHHHHTT--GGGSEEEE--HHHHHHHHHTTSSSEEEE-